Protein AF-A0A662FRZ4-F1 (afdb_monomer_lite)

Structure (mmCIF, N/CA/C/O backbone):
data_AF-A0A662FRZ4-F1
#
_entry.id   AF-A0A662FRZ4-F1
#
loop_
_atom_site.group_PDB
_atom_site.id
_atom_site.type_symbol
_atom_site.label_atom_id
_atom_site.label_alt_id
_atom_site.label_comp_id
_atom_site.label_asym_id
_atom_site.label_entity_id
_atom_site.label_seq_id
_atom_site.pdbx_PDB_ins_code
_atom_site.Cartn_x
_atom_site.Cartn_y
_atom_site.Car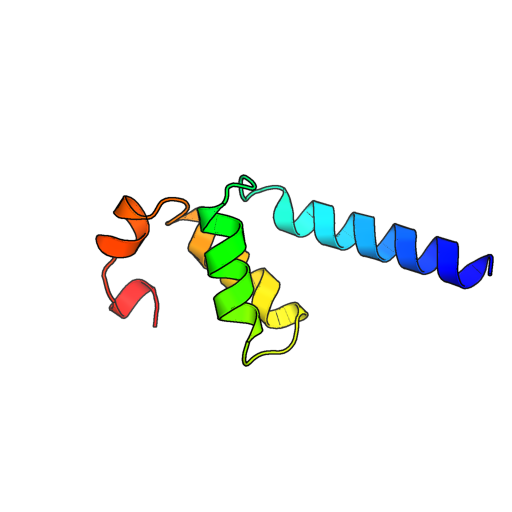tn_z
_atom_site.occupancy
_atom_site.B_iso_or_equiv
_atom_site.auth_seq_id
_atom_site.auth_comp_id
_atom_site.auth_asym_id
_atom_site.auth_atom_id
_atom_site.pdbx_PDB_model_num
ATOM 1 N N . MET A 1 1 ? 23.329 -5.508 -23.902 1.00 69.69 1 MET A N 1
ATOM 2 C CA . MET A 1 1 ? 23.303 -4.869 -22.564 1.00 69.69 1 MET A CA 1
ATOM 3 C C . MET A 1 1 ? 22.735 -3.450 -22.588 1.00 69.69 1 MET A C 1
ATOM 5 O O . MET A 1 1 ? 22.044 -3.107 -21.645 1.00 69.69 1 MET A O 1
ATOM 9 N N . GLU A 1 2 ? 22.975 -2.645 -23.631 1.00 88.00 2 GLU A N 1
ATOM 10 C CA . GLU A 1 2 ? 22.405 -1.285 -23.786 1.00 88.00 2 GLU A CA 1
ATOM 11 C C . GLU A 1 2 ? 20.873 -1.226 -23.643 1.00 88.00 2 GLU A C 1
ATOM 13 O O . GLU A 1 2 ? 20.362 -0.441 -22.853 1.00 88.00 2 GLU A O 1
ATOM 18 N N . ILE A 1 3 ? 20.148 -2.099 -24.354 1.00 89.94 3 ILE A N 1
ATOM 19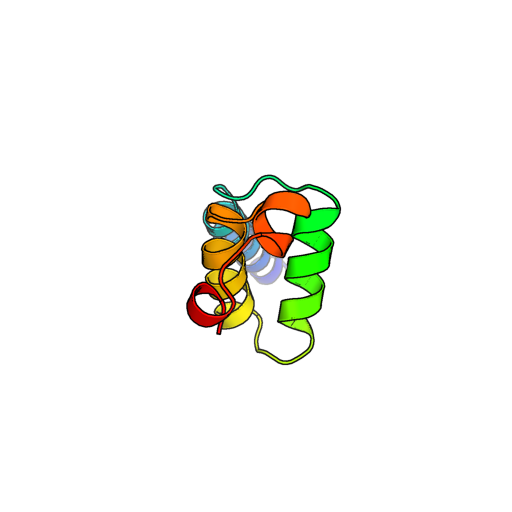 C CA . ILE A 1 3 ? 18.676 -2.151 -24.309 1.00 89.94 3 ILE A CA 1
ATOM 20 C C . ILE A 1 3 ? 18.194 -2.477 -22.892 1.00 89.94 3 ILE A C 1
ATOM 22 O O . ILE A 1 3 ? 17.403 -1.734 -22.331 1.00 89.94 3 ILE A O 1
ATOM 26 N N . LEU A 1 4 ? 18.753 -3.519 -22.266 1.00 89.75 4 LEU A N 1
ATOM 27 C CA . LEU A 1 4 ? 18.383 -3.911 -20.904 1.00 89.75 4 LEU A CA 1
ATOM 28 C C . LEU A 1 4 ? 18.586 -2.774 -19.891 1.00 89.75 4 LEU A C 1
ATOM 30 O O . LEU A 1 4 ? 17.729 -2.560 -19.046 1.00 89.75 4 LEU A O 1
ATOM 34 N N . LYS A 1 5 ? 19.694 -2.025 -19.983 1.00 88.75 5 LYS A N 1
ATOM 35 C CA . LYS A 1 5 ? 19.959 -0.881 -19.093 1.00 88.75 5 LYS A CA 1
ATOM 36 C C . LYS A 1 5 ? 18.929 0.240 -19.254 1.00 88.75 5 LYS A C 1
ATOM 38 O O . LYS A 1 5 ? 18.589 0.884 -18.269 1.00 88.75 5 LYS A O 1
ATOM 43 N N . ARG A 1 6 ? 18.462 0.482 -20.482 1.00 90.69 6 ARG A N 1
ATOM 44 C CA . ARG A 1 6 ? 17.432 1.485 -20.779 1.00 90.69 6 ARG A CA 1
ATOM 45 C C . ARG A 1 6 ? 16.081 1.072 -20.206 1.00 90.69 6 ARG A C 1
ATOM 47 O O . ARG A 1 6 ? 15.519 1.821 -19.422 1.00 90.69 6 ARG A O 1
ATOM 54 N N . GLU A 1 7 ? 15.639 -0.144 -20.514 1.00 87.44 7 GLU A N 1
ATOM 55 C CA . GLU A 1 7 ? 14.370 -0.685 -20.010 1.00 87.44 7 GLU A CA 1
ATOM 56 C C . GLU A 1 7 ? 14.341 -0.724 -18.474 1.00 87.44 7 GLU A C 1
ATOM 58 O O . GLU A 1 7 ? 13.337 -0.379 -17.858 1.00 87.44 7 GLU A O 1
ATOM 63 N N . LEU A 1 8 ? 15.462 -1.087 -17.833 1.00 85.06 8 LEU A N 1
ATOM 64 C CA . LEU A 1 8 ? 15.558 -1.098 -16.372 1.00 85.06 8 LEU A CA 1
ATOM 65 C C . LEU A 1 8 ? 15.388 0.308 -15.780 1.00 85.06 8 LEU A C 1
ATOM 67 O O . LEU A 1 8 ? 14.692 0.473 -14.783 1.00 85.06 8 LEU A O 1
ATOM 71 N N . LYS A 1 9 ? 15.997 1.320 -16.409 1.00 85.50 9 LYS A N 1
ATOM 72 C CA . LYS A 1 9 ? 15.873 2.720 -15.992 1.00 85.50 9 LYS A CA 1
ATOM 73 C C . LYS A 1 9 ? 14.427 3.203 -16.115 1.00 85.50 9 LYS A C 1
ATOM 75 O O . LYS A 1 9 ? 13.903 3.790 -15.172 1.00 85.50 9 LYS A O 1
ATOM 80 N N . ASP A 1 10 ? 13.789 2.927 -17.248 1.00 83.44 10 ASP A N 1
ATOM 81 C CA . ASP A 1 10 ? 12.403 3.329 -17.499 1.00 83.44 10 ASP A CA 1
ATOM 82 C C . ASP A 1 10 ? 11.446 2.643 -16.504 1.00 83.44 10 ASP A C 1
ATOM 84 O O . ASP A 1 10 ? 10.537 3.276 -15.959 1.00 83.44 10 ASP A O 1
ATOM 88 N N . TYR A 1 11 ? 11.707 1.373 -16.173 1.00 81.81 11 TYR A N 1
ATOM 89 C CA . TYR A 1 11 ? 10.977 0.629 -15.147 1.00 81.81 11 TYR A CA 1
ATOM 90 C C . TYR A 1 11 ? 11.167 1.204 -13.733 1.00 81.81 11 TYR A C 1
ATOM 92 O O . TYR A 1 11 ? 10.189 1.415 -13.012 1.00 81.81 11 TYR A O 1
ATOM 100 N N . GLU A 1 12 ? 12.406 1.489 -13.321 1.00 78.88 12 GLU A N 1
ATOM 101 C CA . GLU A 1 12 ? 12.701 2.096 -12.017 1.00 78.88 12 GLU A CA 1
ATOM 102 C C . GLU A 1 12 ? 12.046 3.474 -11.868 1.00 78.88 12 GLU A C 1
ATOM 104 O O . GLU A 1 12 ? 11.496 3.802 -10.812 1.00 78.88 12 GLU A O 1
ATOM 109 N N . GLU A 1 13 ? 12.070 4.283 -12.926 1.00 79.12 13 GLU A N 1
ATOM 110 C CA . GLU A 1 13 ? 11.458 5.607 -12.943 1.00 79.12 13 GLU A CA 1
ATOM 111 C C . GLU A 1 13 ? 9.929 5.517 -12.832 1.00 79.12 13 GLU A C 1
ATOM 113 O O . GLU A 1 13 ? 9.326 6.222 -12.016 1.00 79.12 13 GLU A O 1
ATOM 118 N N . PHE A 1 14 ? 9.307 4.579 -13.551 1.00 80.75 14 PHE A N 1
ATOM 119 C CA . PHE A 1 14 ? 7.875 4.296 -13.448 1.00 80.75 14 PHE A CA 1
ATOM 120 C C . PHE A 1 14 ? 7.460 3.855 -12.035 1.00 80.75 14 PHE A C 1
ATOM 122 O O . PHE A 1 14 ? 6.507 4.389 -11.457 1.00 80.75 14 PHE A O 1
ATOM 129 N N . GLN A 1 15 ? 8.209 2.925 -11.437 1.00 76.44 15 GLN A N 1
ATOM 130 C CA . GLN A 1 15 ? 7.972 2.458 -10.070 1.00 76.44 15 GLN A CA 1
ATOM 131 C C . GLN A 1 15 ? 8.104 3.606 -9.061 1.00 76.44 15 GLN A C 1
ATOM 133 O O . GLN A 1 15 ? 7.214 3.833 -8.239 1.00 76.44 15 GLN A O 1
ATOM 138 N N . ASN A 1 16 ? 9.178 4.392 -9.144 1.00 77.75 16 ASN A N 1
ATOM 139 C CA . ASN A 1 16 ? 9.404 5.510 -8.230 1.00 77.75 16 ASN A CA 1
ATOM 140 C C . ASN A 1 16 ? 8.304 6.577 -8.317 1.00 77.75 16 ASN A C 1
ATOM 142 O O . ASN A 1 16 ? 7.922 7.140 -7.288 1.00 77.75 16 ASN A O 1
ATOM 146 N N . GLN A 1 17 ? 7.751 6.828 -9.509 1.00 78.38 17 GLN A N 1
ATOM 147 C CA . GLN A 1 17 ? 6.609 7.729 -9.664 1.00 78.38 17 GLN A CA 1
ATOM 148 C C . GLN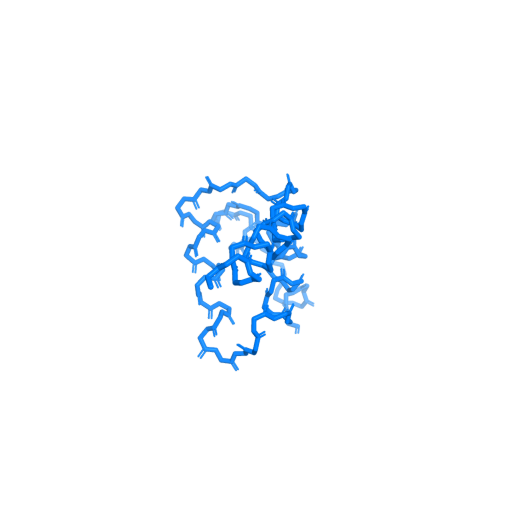 A 1 17 ? 5.367 7.222 -8.926 1.00 78.38 17 GLN A C 1
ATOM 150 O O . GLN A 1 17 ? 4.747 7.995 -8.190 1.00 78.38 17 GLN A O 1
ATOM 155 N N . LYS A 1 18 ? 5.029 5.934 -9.065 1.00 79.38 18 LYS A N 1
ATOM 156 C CA . LYS A 1 18 ? 3.882 5.335 -8.368 1.00 79.38 18 LYS A CA 1
ATOM 157 C C . LYS A 1 18 ? 4.034 5.429 -6.843 1.00 79.38 18 LYS A C 1
ATOM 159 O O . LYS A 1 18 ? 3.117 5.866 -6.149 1.00 79.38 18 LYS A O 1
ATOM 164 N N . TRP A 1 19 ? 5.219 5.126 -6.318 1.00 82.81 19 TRP A N 1
ATOM 165 C CA . TRP A 1 19 ? 5.477 5.095 -4.874 1.00 82.81 19 TRP A CA 1
ATOM 166 C C . TRP A 1 19 ? 5.758 6.459 -4.228 1.00 82.81 19 TRP A C 1
ATOM 168 O O . TRP A 1 19 ? 5.894 6.535 -3.008 1.00 82.81 19 TRP A O 1
ATOM 178 N N . LYS A 1 20 ? 5.790 7.559 -4.994 1.00 84.38 20 LYS A N 1
ATOM 179 C CA . LYS A 1 20 ? 6.113 8.907 -4.485 1.00 84.38 20 LYS A CA 1
ATOM 180 C C . LYS A 1 20 ? 5.203 9.379 -3.341 1.00 84.38 20 LYS A C 1
ATOM 182 O O . LYS A 1 20 ? 5.616 10.207 -2.535 1.00 84.38 20 LYS A O 1
ATOM 187 N N . LYS A 1 21 ? 3.968 8.872 -3.277 1.00 82.75 21 LYS A N 1
ATOM 188 C CA . LYS A 1 21 ? 2.962 9.262 -2.274 1.00 82.75 21 LYS A CA 1
ATOM 189 C C . LYS A 1 21 ? 3.064 8.492 -0.955 1.00 82.75 21 LYS A C 1
ATOM 191 O O . LYS A 1 21 ? 2.478 8.929 0.028 1.00 82.75 21 LYS A O 1
ATOM 196 N N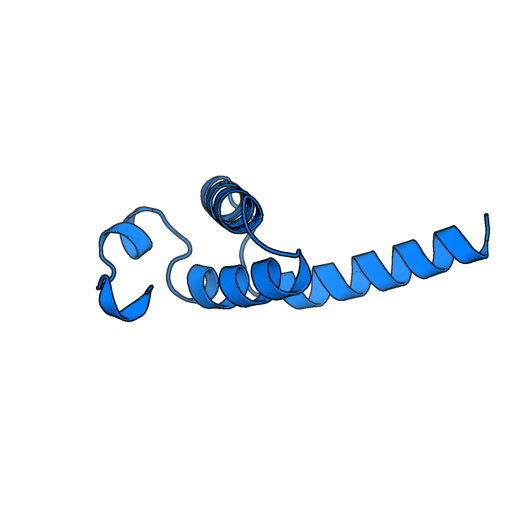 . VAL A 1 22 ? 3.791 7.375 -0.922 1.00 88.56 22 VAL A N 1
ATOM 197 C CA . VAL A 1 22 ? 3.896 6.511 0.259 1.00 88.56 22 VAL A CA 1
ATOM 198 C C . VAL A 1 22 ? 5.289 6.651 0.857 1.00 88.56 22 VAL A C 1
ATOM 200 O O . VAL A 1 22 ? 6.302 6.403 0.200 1.00 88.56 22 VAL A O 1
ATOM 203 N N . LYS A 1 23 ? 5.359 7.046 2.129 1.00 90.50 23 LYS A N 1
ATOM 204 C CA . LYS A 1 23 ? 6.633 7.130 2.844 1.00 90.50 23 LYS A CA 1
ATOM 205 C C . LYS A 1 23 ? 7.186 5.724 3.060 1.00 90.50 23 LYS A C 1
ATOM 207 O O . LYS A 1 23 ? 6.526 4.899 3.675 1.00 90.50 23 LYS A O 1
ATOM 212 N N . LYS A 1 24 ? 8.422 5.468 2.630 1.00 90.62 24 LYS A N 1
ATOM 213 C CA . LYS A 1 24 ? 9.095 4.181 2.856 1.00 90.62 24 LYS A CA 1
ATOM 214 C C . LYS A 1 24 ? 9.496 4.044 4.332 1.00 90.62 24 LYS A C 1
ATOM 216 O O . LYS A 1 24 ? 10.495 4.606 4.771 1.00 90.62 24 LYS A O 1
ATOM 221 N N . THR A 1 25 ? 8.693 3.315 5.097 1.00 95.00 25 THR A N 1
ATOM 222 C CA . THR A 1 25 ? 8.929 2.911 6.494 1.00 95.00 25 THR A CA 1
ATOM 223 C C . THR A 1 25 ? 8.950 1.380 6.610 1.00 95.00 25 THR A C 1
ATOM 225 O O . THR A 1 25 ? 8.367 0.713 5.750 1.00 95.00 25 THR A O 1
ATOM 228 N N . PRO A 1 26 ? 9.538 0.789 7.671 1.00 96.50 26 PRO A N 1
ATOM 229 C CA . PRO A 1 26 ? 9.503 -0.664 7.873 1.00 96.50 26 PRO A CA 1
ATOM 230 C C . PRO A 1 26 ? 8.089 -1.259 7.809 1.00 96.50 26 PRO A C 1
ATOM 232 O O . PRO A 1 26 ? 7.889 -2.308 7.204 1.00 96.50 26 PRO A O 1
ATOM 235 N N . PHE A 1 27 ? 7.095 -0.551 8.354 1.00 96.19 27 PHE A N 1
ATOM 236 C CA . PHE A 1 27 ? 5.692 -0.956 8.292 1.00 96.19 27 PHE A CA 1
ATOM 237 C C . PHE A 1 27 ? 5.156 -0.978 6.854 1.00 96.19 27 PHE A C 1
ATOM 239 O O . PHE A 1 27 ? 4.654 -2.001 6.401 1.00 96.19 27 PHE A O 1
ATOM 246 N N . THR A 1 28 ? 5.317 0.115 6.101 1.00 94.12 28 THR A N 1
ATOM 247 C CA . THR A 1 28 ? 4.830 0.187 4.708 1.00 94.12 28 THR A CA 1
ATOM 248 C C . THR A 1 28 ? 5.495 -0.858 3.806 1.00 94.12 28 THR A C 1
ATOM 250 O O . THR A 1 28 ? 4.837 -1.413 2.928 1.00 94.12 28 THR A O 1
ATOM 253 N N . VAL A 1 29 ? 6.771 -1.183 4.052 1.00 92.69 29 VAL A N 1
ATOM 254 C CA . VAL A 1 29 ? 7.498 -2.247 3.342 1.00 92.69 29 VAL A CA 1
ATOM 255 C C . VAL A 1 29 ? 6.925 -3.619 3.688 1.00 92.69 29 VAL A C 1
ATOM 257 O O . VAL A 1 29 ? 6.660 -4.405 2.782 1.00 92.69 29 VAL A O 1
ATOM 260 N N . LEU A 1 30 ? 6.683 -3.898 4.973 1.00 94.94 30 LEU A N 1
ATOM 261 C CA . LEU A 1 30 ? 6.083 -5.156 5.417 1.00 94.94 30 LEU A CA 1
ATOM 262 C C . LEU A 1 30 ? 4.700 -5.371 4.793 1.00 94.94 30 LEU A C 1
ATOM 264 O O . LEU A 1 30 ? 4.454 -6.427 4.220 1.00 94.94 30 LEU A O 1
ATOM 268 N N . ILE A 1 31 ? 3.819 -4.370 4.854 1.00 93.50 31 ILE A N 1
ATOM 269 C CA . ILE A 1 31 ? 2.473 -4.466 4.274 1.00 93.50 31 ILE A CA 1
ATOM 270 C C . ILE A 1 31 ? 2.538 -4.673 2.756 1.00 93.50 31 ILE A C 1
ATOM 272 O O . ILE A 1 31 ? 1.851 -5.545 2.230 1.00 93.50 31 ILE A O 1
ATOM 276 N N . SER A 1 32 ? 3.411 -3.944 2.055 1.00 90.50 32 SER A N 1
ATOM 277 C CA . SER A 1 32 ? 3.605 -4.124 0.606 1.00 90.50 32 SER A CA 1
ATOM 278 C C . SER A 1 32 ? 4.094 -5.537 0.264 1.00 90.50 32 SER A C 1
ATOM 280 O O . SER A 1 32 ? 3.629 -6.139 -0.701 1.00 90.50 32 SER A O 1
ATOM 282 N N . CYS A 1 33 ? 4.992 -6.095 1.084 1.00 90.62 33 CYS A N 1
ATOM 283 C CA . CYS A 1 33 ? 5.454 -7.475 0.951 1.00 90.62 33 CYS A CA 1
ATOM 284 C C . CYS A 1 33 ? 4.296 -8.465 1.130 1.00 90.62 33 CYS A C 1
ATOM 286 O O . CYS A 1 33 ? 4.093 -9.318 0.273 1.00 90.62 33 CYS A O 1
ATOM 288 N N . LEU A 1 34 ? 3.483 -8.307 2.182 1.00 90.62 34 LEU A N 1
ATOM 289 C CA . LEU A 1 34 ? 2.327 -9.174 2.441 1.00 90.62 34 LEU A CA 1
ATOM 290 C C . LEU A 1 34 ? 1.320 -9.171 1.281 1.00 90.62 34 LEU A C 1
ATOM 292 O O . LEU A 1 34 ? 0.825 -10.232 0.905 1.00 90.62 34 LEU A O 1
ATOM 296 N N . LEU A 1 35 ? 1.055 -8.007 0.681 1.00 88.50 35 LEU A N 1
ATOM 297 C CA . LEU A 1 35 ? 0.1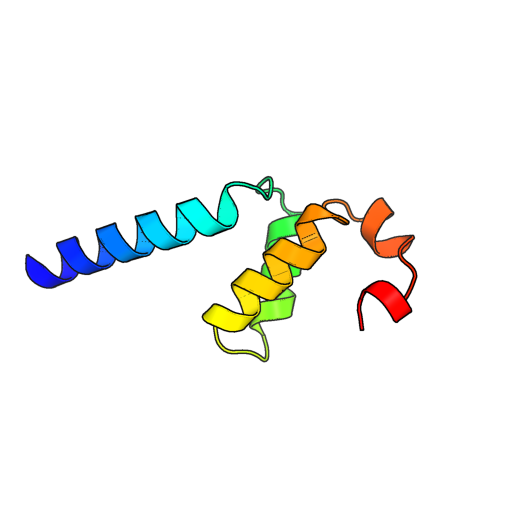57 -7.883 -0.473 1.00 88.50 35 LEU A CA 1
ATOM 298 C C . LEU A 1 35 ? 0.724 -8.555 -1.741 1.00 88.50 35 LEU A C 1
ATOM 300 O O . LEU A 1 35 ? -0.035 -9.091 -2.552 1.00 88.50 35 LEU A O 1
ATOM 304 N N . SER A 1 36 ? 2.052 -8.587 -1.891 1.00 86.50 36 SER A N 1
ATOM 305 C CA . SER A 1 36 ? 2.740 -9.226 -3.024 1.00 86.50 36 SER A CA 1
ATOM 306 C C . SER A 1 36 ? 2.652 -10.757 -3.000 1.00 86.50 36 SER A C 1
ATOM 308 O O . SER A 1 36 ? 2.666 -11.388 -4.053 1.00 86.50 36 SER A O 1
ATOM 310 N N . LEU A 1 37 ? 2.462 -11.380 -1.829 1.00 84.44 37 LEU A N 1
ATOM 311 C CA . LEU A 1 37 ? 2.544 -12.842 -1.657 1.00 84.44 37 LEU A CA 1
ATOM 312 C C . LEU A 1 37 ? 1.529 -13.671 -2.472 1.00 84.44 37 LEU A C 1
ATOM 314 O O . LEU A 1 37 ? 1.654 -14.894 -2.534 1.00 84.44 37 LEU A O 1
ATOM 318 N N . ARG A 1 38 ? 0.491 -13.060 -3.059 1.00 70.44 38 ARG A N 1
ATOM 319 C CA . ARG A 1 38 ? -0.605 -13.775 -3.748 1.00 70.44 38 ARG A CA 1
ATOM 320 C C . ARG A 1 38 ? -1.040 -13.143 -5.074 1.00 70.44 38 ARG A C 1
ATOM 322 O O . ARG A 1 38 ? -1.970 -13.661 -5.690 1.00 70.44 38 ARG A O 1
ATOM 329 N N . THR A 1 39 ? -0.434 -12.033 -5.502 1.00 67.44 39 THR A N 1
ATOM 330 C CA . THR A 1 39 ? -0.917 -11.242 -6.648 1.00 67.44 39 THR A CA 1
ATOM 331 C C . THR A 1 39 ? 0.2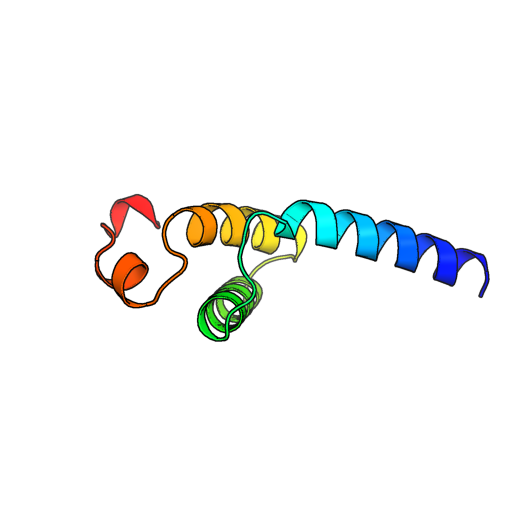26 -10.774 -7.555 1.00 67.44 39 THR A C 1
ATOM 333 O O . THR A 1 39 ? 1.382 -10.743 -7.146 1.00 67.44 39 THR A O 1
ATOM 336 N N . LYS A 1 40 ? -0.080 -10.481 -8.829 1.00 65.94 40 LYS A N 1
ATOM 337 C CA . LYS A 1 40 ? 0.902 -9.946 -9.790 1.00 65.94 40 LYS A CA 1
ATOM 338 C C . LYS A 1 40 ? 1.281 -8.514 -9.404 1.00 65.94 40 LYS A C 1
ATOM 340 O O . LYS A 1 40 ? 0.402 -7.737 -9.033 1.00 65.94 40 LYS A O 1
ATOM 345 N N . ASP A 1 41 ? 2.552 -8.162 -9.589 1.00 66.00 41 ASP A N 1
ATOM 346 C CA . ASP A 1 41 ? 3.159 -6.909 -9.114 1.00 66.00 41 ASP A CA 1
ATOM 347 C C . ASP A 1 41 ? 2.363 -5.638 -9.444 1.00 66.00 41 ASP A C 1
ATOM 349 O O . ASP A 1 41 ? 2.225 -4.762 -8.592 1.00 66.00 41 ASP A O 1
ATOM 353 N N . GLU A 1 42 ? 1.782 -5.533 -10.641 1.00 67.88 42 GLU A N 1
ATOM 354 C CA . GLU A 1 42 ? 1.049 -4.329 -11.054 1.00 67.88 42 GLU A CA 1
ATOM 355 C C . GLU A 1 42 ? -0.181 -4.040 -10.181 1.00 67.88 42 GLU A C 1
ATOM 357 O O . GLU A 1 42 ? -0.383 -2.899 -9.760 1.00 67.88 42 GLU A O 1
ATOM 362 N N . VAL A 1 43 ? -0.969 -5.071 -9.855 1.00 75.62 43 VAL A N 1
ATOM 363 C CA . VAL A 1 43 ? -2.167 -4.936 -9.008 1.00 75.62 43 VAL A CA 1
ATOM 364 C C . VAL A 1 43 ? -1.761 -4.714 -7.550 1.00 75.62 43 VAL A C 1
ATOM 366 O O . VAL A 1 43 ? -2.380 -3.911 -6.849 1.00 75.62 43 VAL A O 1
ATOM 369 N N . THR A 1 44 ? -0.679 -5.366 -7.111 1.00 81.75 44 THR A N 1
ATOM 370 C CA . THR A 1 44 ? -0.103 -5.198 -5.771 1.00 81.75 44 THR A CA 1
ATOM 371 C C . THR A 1 44 ? 0.269 -3.750 -5.496 1.00 81.75 44 THR A C 1
ATOM 373 O O . THR A 1 44 ? -0.037 -3.230 -4.423 1.00 81.75 44 THR A O 1
ATOM 376 N N . ILE A 1 45 ? 0.930 -3.089 -6.448 1.00 83.88 45 ILE A N 1
ATOM 377 C CA . ILE A 1 45 ? 1.410 -1.715 -6.277 1.00 83.88 45 ILE A CA 1
ATOM 378 C C . ILE A 1 45 ? 0.232 -0.759 -6.101 1.00 83.88 45 ILE A C 1
ATOM 380 O O . ILE A 1 45 ? 0.217 0.028 -5.155 1.00 83.88 45 ILE A O 1
ATOM 384 N N . ASP A 1 46 ? -0.780 -0.854 -6.961 1.00 87.00 46 ASP A N 1
ATOM 385 C CA . ASP A 1 46 ? -1.926 0.056 -6.907 1.00 87.00 46 ASP A CA 1
ATOM 386 C C . ASP A 1 46 ? -2.777 -0.174 -5.646 1.00 87.00 46 ASP A C 1
ATOM 388 O O . ASP A 1 46 ? -3.224 0.788 -5.011 1.00 87.00 46 ASP A O 1
ATOM 392 N N . ALA A 1 47 ? -2.942 -1.433 -5.219 1.00 88.38 47 ALA A N 1
ATOM 393 C CA . ALA A 1 47 ? -3.585 -1.771 -3.950 1.00 88.38 47 ALA A CA 1
ATOM 394 C C . ALA A 1 47 ? -2.792 -1.244 -2.742 1.00 88.38 47 ALA A C 1
ATOM 396 O O . ALA A 1 47 ? -3.370 -0.610 -1.856 1.00 88.38 47 ALA A O 1
ATOM 397 N N . SER A 1 48 ? -1.470 -1.437 -2.742 1.00 90.50 48 SER A N 1
ATOM 398 C CA . SER A 1 48 ? -0.579 -0.967 -1.677 1.00 90.50 48 SER A CA 1
ATOM 399 C C . SER A 1 48 ? -0.606 0.552 -1.560 1.00 90.50 48 SER A C 1
ATOM 401 O O . SER A 1 48 ? -0.737 1.076 -0.458 1.00 90.50 48 SER A O 1
ATOM 403 N N . ILE A 1 49 ? -0.548 1.277 -2.682 1.00 91.12 49 ILE A N 1
ATOM 404 C CA . ILE A 1 49 ? -0.613 2.742 -2.686 1.00 91.12 49 ILE A CA 1
ATOM 405 C C . ILE A 1 49 ? -1.964 3.221 -2.164 1.00 91.12 49 ILE A C 1
ATOM 407 O O . ILE A 1 49 ? -1.988 4.116 -1.322 1.00 91.12 49 ILE A O 1
ATOM 411 N N . ARG A 1 50 ? -3.084 2.640 -2.614 1.00 91.56 50 ARG A N 1
ATOM 412 C CA . ARG A 1 50 ? -4.420 2.995 -2.105 1.00 91.56 50 ARG A CA 1
ATOM 413 C C . ARG A 1 50 ? -4.523 2.820 -0.592 1.00 91.56 50 ARG A C 1
ATOM 415 O O . ARG A 1 50 ? -4.969 3.742 0.088 1.00 91.56 50 ARG A O 1
ATOM 422 N N . LEU A 1 51 ? -4.100 1.662 -0.082 1.00 93.62 51 LEU A N 1
ATOM 423 C CA . LEU A 1 51 ? -4.163 1.342 1.341 1.00 93.62 51 LEU A CA 1
ATOM 424 C C . LEU A 1 51 ? -3.242 2.265 2.148 1.00 93.62 51 LEU A C 1
ATOM 426 O O . LEU A 1 51 ? -3.691 2.973 3.047 1.00 93.62 51 LEU A O 1
ATOM 430 N N . LEU A 1 52 ? -1.960 2.314 1.787 1.00 94.69 52 LEU A N 1
ATOM 431 C CA . LEU A 1 52 ? -0.934 3.033 2.540 1.00 94.69 52 LEU A CA 1
ATOM 432 C C . LEU A 1 52 ? -1.015 4.553 2.361 1.00 94.69 52 LEU A C 1
ATOM 434 O O . LEU A 1 52 ? -0.441 5.275 3.159 1.00 94.69 52 LEU A O 1
ATOM 438 N N . SER A 1 53 ? -1.760 5.075 1.382 1.00 92.94 53 SER A N 1
ATOM 439 C CA . SER A 1 53 ? -2.071 6.515 1.334 1.00 92.94 53 SER A CA 1
ATOM 440 C C . SER A 1 53 ? -3.027 6.949 2.454 1.00 92.94 53 SER A C 1
ATOM 442 O O . SER A 1 53 ? -3.084 8.134 2.774 1.00 92.94 53 SER A O 1
ATOM 444 N N . ARG A 1 54 ? -3.792 6.013 3.037 1.00 93.62 54 ARG A N 1
ATOM 445 C CA . ARG A 1 54 ? -4.737 6.271 4.141 1.00 93.62 54 ARG A CA 1
ATOM 446 C C . ARG A 1 54 ? -4.247 5.694 5.473 1.00 93.62 54 ARG A C 1
ATOM 448 O O . ARG A 1 54 ? -4.399 6.343 6.506 1.00 93.62 54 ARG A O 1
ATOM 455 N N . TYR A 1 55 ? -3.620 4.519 5.442 1.00 95.75 55 TYR A N 1
ATOM 456 C CA . TYR A 1 55 ? -3.238 3.734 6.618 1.00 95.75 55 TYR A CA 1
ATOM 457 C C . TYR A 1 55 ? -1.731 3.413 6.615 1.00 95.75 55 TYR A C 1
ATOM 459 O O . TYR A 1 55 ? -1.319 2.258 6.561 1.00 95.75 55 TYR A O 1
ATOM 467 N N . ASP A 1 56 ? -0.885 4.446 6.643 1.00 94.75 56 ASP A N 1
ATOM 468 C CA . ASP A 1 56 ? 0.586 4.347 6.581 1.00 94.75 56 ASP A CA 1
ATOM 469 C C . ASP A 1 56 ? 1.276 3.981 7.908 1.00 94.75 56 ASP A C 1
ATOM 471 O O . ASP A 1 56 ? 2.507 3.877 7.948 1.00 94.75 56 ASP A O 1
ATOM 475 N N . THR A 1 57 ? 0.517 3.781 8.989 1.00 96.25 57 THR A N 1
ATOM 476 C CA . THR A 1 57 ? 1.042 3.362 10.298 1.00 96.25 57 THR A CA 1
ATOM 477 C C . THR A 1 57 ? 0.258 2.178 10.868 1.00 96.25 57 THR A C 1
ATOM 479 O O . THR A 1 57 ? -0.918 2.005 10.521 1.00 96.25 57 THR A O 1
ATOM 482 N N . PRO A 1 58 ? 0.873 1.374 11.760 1.00 96.88 58 PRO A N 1
ATOM 483 C CA . PRO A 1 58 ? 0.198 0.253 12.409 1.00 96.88 58 PRO A CA 1
ATOM 484 C C . PRO A 1 58 ? -1.109 0.655 13.099 1.00 96.88 58 PRO A C 1
ATOM 486 O O . PRO A 1 58 ? -2.110 -0.038 12.964 1.00 96.88 58 PRO A O 1
ATOM 489 N N . GLU A 1 59 ? -1.122 1.794 13.792 1.00 97.62 59 GLU A N 1
ATOM 490 C CA . GLU A 1 59 ? -2.264 2.267 14.580 1.00 97.62 59 GLU A CA 1
ATOM 491 C C . GLU A 1 59 ? -3.429 2.678 13.678 1.00 97.62 59 GLU A C 1
ATOM 493 O O . GLU A 1 59 ? -4.579 2.353 13.967 1.00 97.62 59 GLU A O 1
ATOM 498 N N . LYS A 1 60 ? -3.135 3.352 12.556 1.00 96.38 60 LYS A N 1
ATOM 499 C CA . LYS A 1 60 ? -4.156 3.723 11.570 1.00 96.38 60 LYS A CA 1
ATOM 500 C C . LYS A 1 60 ? -4.784 2.488 10.939 1.00 96.38 60 LYS A C 1
ATOM 502 O O . LYS A 1 60 ? -6.001 2.441 10.813 1.00 96.38 60 LYS A O 1
ATOM 507 N N . LEU A 1 61 ? -3.966 1.509 10.543 1.00 95.62 61 LEU A N 1
ATOM 508 C CA . LEU A 1 61 ? -4.464 0.292 9.902 1.00 95.62 61 LEU A CA 1
ATOM 509 C C . LEU A 1 61 ? -5.249 -0.585 10.887 1.00 95.62 61 LEU A C 1
ATOM 511 O O . LEU A 1 61 ? -6.292 -1.113 10.526 1.00 95.62 61 LEU A O 1
ATOM 515 N N . ALA A 1 62 ? -4.786 -0.705 12.133 1.00 96.00 62 ALA A N 1
ATOM 516 C CA . ALA A 1 62 ? -5.483 -1.461 13.173 1.00 96.00 62 ALA A CA 1
ATOM 517 C C . ALA A 1 62 ? -6.825 -0.830 13.585 1.00 96.00 62 ALA A C 1
ATOM 519 O O . ALA A 1 62 ? -7.723 -1.545 14.020 1.00 96.00 62 ALA A O 1
ATOM 520 N N . GLY A 1 63 ? -6.959 0.494 13.464 1.00 96.25 63 GLY A N 1
ATOM 521 C CA . GLY A 1 63 ? -8.199 1.225 13.736 1.00 96.25 63 GLY A CA 1
ATOM 522 C C . GLY A 1 63 ? -9.149 1.351 12.542 1.00 96.25 63 GLY A C 1
ATOM 523 O O . GLY A 1 63 ? -10.190 1.991 12.674 1.00 96.25 63 GLY A O 1
ATOM 524 N N . ALA A 1 64 ? -8.791 0.809 11.378 1.00 95.56 64 ALA A N 1
ATOM 525 C CA . ALA A 1 64 ? -9.610 0.903 10.179 1.00 95.56 64 ALA A CA 1
ATOM 526 C C . ALA A 1 64 ? -10.851 0.003 10.268 1.00 95.56 64 ALA A C 1
ATOM 528 O O . ALA A 1 64 ? -10.793 -1.101 10.814 1.00 95.56 64 ALA A O 1
ATOM 529 N N . ASP A 1 65 ? -11.966 0.451 9.686 1.00 96.06 65 ASP A N 1
ATOM 530 C CA . ASP A 1 65 ? -13.113 -0.432 9.480 1.00 96.06 65 ASP A CA 1
ATOM 531 C C . ASP A 1 65 ? -12.724 -1.493 8.444 1.00 96.06 65 ASP A C 1
ATOM 533 O O . ASP A 1 65 ? -12.229 -1.178 7.360 1.00 96.06 65 ASP A O 1
ATOM 537 N N . VAL A 1 66 ? -12.956 -2.761 8.778 1.00 93.06 66 VAL A N 1
ATOM 538 C CA . VAL A 1 66 ? -12.673 -3.907 7.908 1.00 93.06 66 VAL A CA 1
ATOM 539 C C . VAL A 1 66 ? -13.337 -3.730 6.539 1.00 93.06 66 VAL A C 1
ATOM 541 O O . VAL A 1 66 ? -12.715 -4.008 5.517 1.00 93.06 66 VAL A O 1
ATOM 544 N N . LYS A 1 67 ? -14.548 -3.156 6.499 1.00 93.44 67 LYS A N 1
ATOM 545 C CA . LYS A 1 67 ? -15.282 -2.897 5.250 1.00 93.44 67 LYS A CA 1
ATOM 546 C C . LYS A 1 67 ? -14.620 -1.862 4.340 1.00 93.44 67 LYS A C 1
ATOM 548 O O . LYS A 1 67 ? -14.974 -1.780 3.169 1.00 93.44 67 LYS A O 1
ATOM 553 N N . GLU A 1 68 ? -13.716 -1.033 4.862 1.00 89.38 68 GLU A N 1
ATOM 554 C CA . GLU A 1 68 ? -12.949 -0.086 4.046 1.00 89.38 68 GLU A CA 1
ATOM 555 C C . GLU A 1 68 ? -11.713 -0.729 3.391 1.00 89.38 68 GLU A C 1
ATOM 557 O O . GLU A 1 68 ? -11.118 -0.116 2.497 1.00 89.38 68 GLU A O 1
ATOM 562 N N . ILE A 1 69 ? -11.304 -1.922 3.844 1.00 88.94 69 ILE A N 1
ATOM 563 C CA . ILE A 1 69 ? -10.071 -2.606 3.422 1.00 88.94 69 ILE A CA 1
ATOM 564 C C . ILE A 1 69 ? -10.349 -3.849 2.560 1.00 88.94 69 ILE A C 1
ATOM 566 O O . ILE A 1 69 ? -9.527 -4.146 1.689 1.00 88.94 69 ILE A O 1
ATOM 570 N N . GLU A 1 70 ? -11.459 -4.556 2.798 1.00 84.31 70 GLU A N 1
ATOM 571 C CA . GLU A 1 70 ? -11.931 -5.695 1.980 1.00 84.31 70 GLU A CA 1
ATOM 572 C C . GLU A 1 70 ? -12.339 -5.290 0.553 1.00 84.31 70 GLU A C 1
ATOM 574 O O . GLU A 1 70 ? -12.017 -6.069 -0.377 1.00 84.31 70 GLU A O 1
#

Secondary structure (DSSP, 8-state):
-HHHHHHHHHHHHHHHHHHTTS---HHHHHHHHHHHTTS-HHHHHHHHHHHHTT--SHHHHHTS-GGGT-

Foldseek 3Di:
DVVVVVVVVVVVVVLCVLCVLADDDPQLVVQLVVLVPPDDNVVSSVLSSVCCSQQVDPVRNVPDDPVVND

Sequence (70 aa):
MEILKRELKDYEEFQNQKWKKVKKTPFTVLISCLLSLRTKDEVTIDASIRLLSRYDTPEKLAGADVKEIE

Radius of gyration: 14.25 Å; chains: 1; bounding box: 39×23×39 Å

pLDDT: mean 87.33, std 8.22, range [65.94, 97.62]